Protein AF-H2KVP3-F1 (afdb_monomer)

Structure (mmCIF, N/CA/C/O backbone):
data_AF-H2KVP3-F1
#
_entry.id   AF-H2KVP3-F1
#
loop_
_atom_site.group_PDB
_atom_site.id
_atom_site.type_symbol
_atom_site.label_atom_id
_atom_site.label_alt_id
_atom_site.label_comp_id
_atom_site.label_asym_id
_atom_site.label_entity_id
_atom_site.label_seq_id
_atom_site.pdbx_PDB_ins_code
_atom_site.Cartn_x
_atom_site.Cartn_y
_atom_site.Cartn_z
_atom_site.occupancy
_atom_site.B_iso_or_equiv
_atom_site.auth_seq_id
_atom_site.auth_comp_id
_atom_site.auth_asym_id
_atom_site.auth_atom_id
_atom_site.pdbx_PDB_model_num
ATOM 1 N N . MET A 1 1 ? -9.516 -17.610 6.612 1.00 35.53 1 MET A N 1
ATOM 2 C CA . MET A 1 1 ? -8.079 -17.298 6.459 1.00 35.53 1 MET A CA 1
ATOM 3 C C . MET A 1 1 ? -7.848 -17.001 4.986 1.00 35.53 1 MET A C 1
ATOM 5 O O . MET A 1 1 ? -8.120 -17.885 4.187 1.00 35.53 1 MET A O 1
ATOM 9 N N . ALA A 1 2 ? -7.489 -15.766 4.622 1.00 39.91 2 ALA A N 1
ATOM 10 C CA . ALA A 1 2 ? -7.194 -15.406 3.228 1.00 39.91 2 ALA A CA 1
ATOM 11 C C . ALA A 1 2 ? -5.842 -16.009 2.812 1.00 39.91 2 ALA A C 1
ATOM 13 O O . ALA A 1 2 ? -4.917 -16.042 3.629 1.00 39.91 2 ALA A O 1
ATOM 14 N N . SER A 1 3 ? -5.742 -16.528 1.587 1.00 38.31 3 SER A N 1
ATOM 15 C CA . SER A 1 3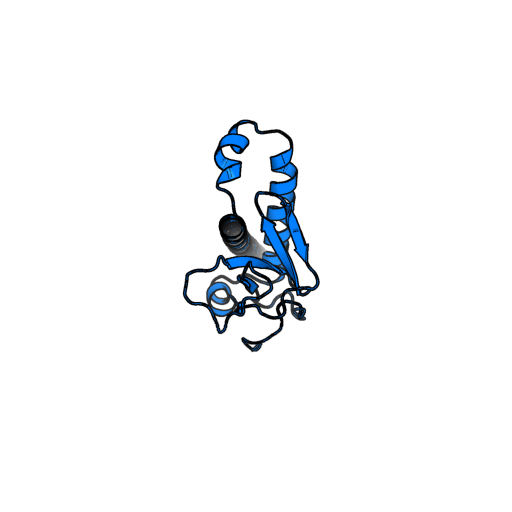 ? -4.525 -17.193 1.104 1.00 38.31 3 SER A CA 1
ATOM 16 C C . SER A 1 3 ? -3.388 -16.172 0.929 1.00 38.31 3 SER A C 1
ATOM 18 O O . SER A 1 3 ? -3.635 -15.101 0.374 1.00 38.31 3 SER A O 1
ATOM 20 N N . PRO A 1 4 ? -2.131 -16.489 1.299 1.00 42.12 4 PRO A N 1
ATOM 21 C CA . PRO A 1 4 ? -0.965 -15.631 1.048 1.00 42.12 4 PRO A CA 1
ATOM 22 C C . PRO A 1 4 ? -0.664 -15.364 -0.439 1.00 42.12 4 PRO A C 1
ATOM 24 O O . PRO A 1 4 ? 0.267 -14.630 -0.747 1.00 42.12 4 PRO A O 1
ATOM 27 N N . THR A 1 5 ? -1.409 -15.980 -1.360 1.00 47.28 5 THR A N 1
ATOM 28 C CA . THR A 1 5 ? -1.188 -15.930 -2.814 1.00 47.28 5 THR A CA 1
ATOM 29 C C . THR A 1 5 ? -2.297 -15.206 -3.579 1.00 47.28 5 THR A C 1
ATOM 31 O O . THR A 1 5 ? -2.400 -15.356 -4.796 1.00 47.28 5 THR A O 1
ATOM 34 N N . GLU A 1 6 ? -3.188 -14.485 -2.897 1.00 61.78 6 GLU A N 1
ATOM 35 C CA . GLU A 1 6 ? -4.222 -13.713 -3.587 1.00 61.78 6 GLU A CA 1
ATOM 36 C C . GLU A 1 6 ? -3.589 -12.570 -4.388 1.00 61.78 6 GLU A C 1
ATOM 38 O O . GLU A 1 6 ? -2.740 -11.832 -3.886 1.00 61.78 6 GLU A O 1
ATOM 43 N N . ASN A 1 7 ? -4.014 -12.444 -5.650 1.00 77.31 7 ASN A N 1
ATOM 44 C CA . ASN A 1 7 ? -3.660 -11.329 -6.522 1.00 77.31 7 ASN A CA 1
ATOM 45 C C . ASN A 1 7 ? -3.865 -10.010 -5.763 1.00 77.31 7 ASN A C 1
ATOM 47 O O . ASN A 1 7 ? -4.865 -9.830 -5.065 1.00 77.31 7 ASN A O 1
ATOM 51 N N . VAL A 1 8 ? -2.923 -9.082 -5.913 1.00 81.19 8 VAL A N 1
ATOM 52 C CA . VAL A 1 8 ? -2.993 -7.750 -5.311 1.00 81.19 8 VAL A CA 1
ATOM 53 C C . VAL A 1 8 ? -4.313 -7.037 -5.640 1.00 81.19 8 VAL A C 1
ATOM 55 O O . VAL A 1 8 ? -4.871 -6.342 -4.799 1.00 81.19 8 VAL A O 1
ATOM 58 N N . HIS A 1 9 ? -4.878 -7.306 -6.816 1.00 86.69 9 HIS A N 1
ATOM 59 C CA . HIS A 1 9 ? -6.141 -6.740 -7.276 1.00 86.69 9 HIS A CA 1
ATOM 60 C C . HIS A 1 9 ? -7.397 -7.474 -6.798 1.00 86.69 9 HIS A C 1
ATOM 62 O O . HIS A 1 9 ? -8.510 -7.063 -7.115 1.00 86.69 9 HIS A O 1
ATOM 68 N N . SER A 1 10 ? -7.258 -8.550 -6.020 1.00 85.81 10 SER A N 1
ATOM 69 C CA . SER A 1 10 ? -8.410 -9.208 -5.407 1.00 85.81 10 SER A CA 1
ATOM 70 C C . SER A 1 10 ? -9.012 -8.301 -4.327 1.00 85.81 10 SER A C 1
ATOM 72 O O . SER A 1 10 ? -8.274 -7.875 -3.432 1.00 85.81 10 SER A O 1
ATOM 74 N N . PRO A 1 11 ? -10.321 -8.002 -4.356 1.00 83.06 11 PRO A N 1
ATOM 75 C CA . PRO A 1 11 ? -10.956 -7.198 -3.322 1.00 83.06 11 PRO A CA 1
ATOM 76 C C . PRO A 1 11 ? -11.099 -7.981 -2.013 1.00 83.06 11 PRO A C 1
ATOM 78 O O . PRO A 1 11 ? -11.250 -9.204 -1.996 1.00 83.06 11 PRO A O 1
ATOM 81 N N . ILE A 1 12 ? -11.108 -7.254 -0.901 1.00 78.19 12 ILE A N 1
ATOM 82 C CA . ILE A 1 12 ? -11.418 -7.771 0.428 1.00 78.19 12 ILE A CA 1
ATOM 83 C C . ILE A 1 12 ? -12.914 -7.585 0.668 1.00 78.19 12 ILE A C 1
ATOM 85 O O . ILE A 1 12 ? -13.418 -6.469 0.739 1.00 78.19 12 ILE A O 1
ATOM 89 N N . LEU A 1 13 ? -13.630 -8.692 0.849 1.00 79.44 13 LEU A N 1
ATOM 90 C CA . LEU A 1 13 ? -15.088 -8.672 1.016 1.00 79.44 13 LEU A CA 1
ATOM 91 C C . LEU A 1 13 ? -15.545 -8.245 2.424 1.00 79.44 13 LEU A C 1
ATOM 93 O O . LEU A 1 13 ? -16.720 -7.945 2.626 1.00 79.44 13 LEU A O 1
ATOM 97 N N . PHE A 1 14 ? -14.637 -8.220 3.405 1.00 77.88 14 PHE A N 1
ATOM 98 C CA . PHE A 1 14 ? -14.961 -7.977 4.813 1.00 77.88 14 PHE A CA 1
ATOM 99 C C . PHE A 1 14 ? -14.198 -6.760 5.365 1.00 77.88 14 PHE A C 1
ATOM 101 O O . PHE A 1 14 ? -13.085 -6.918 5.866 1.00 77.88 14 PHE A O 1
ATOM 108 N N . PRO A 1 15 ? -14.787 -5.550 5.352 1.00 70.31 15 PRO A N 1
ATOM 109 C CA . PRO A 1 15 ? -14.086 -4.308 5.713 1.00 70.31 15 PRO A CA 1
ATOM 110 C C . PRO A 1 15 ? -13.695 -4.210 7.199 1.00 70.31 15 PRO A C 1
ATOM 112 O O . PRO A 1 15 ? -12.820 -3.427 7.570 1.00 70.31 15 PRO A O 1
ATOM 115 N N . ASN A 1 16 ? -14.338 -5.007 8.058 1.00 76.50 16 ASN A N 1
ATOM 116 C CA . ASN A 1 16 ? -14.050 -5.079 9.494 1.00 76.50 16 ASN A CA 1
ATOM 117 C C . ASN A 1 16 ? -13.037 -6.185 9.846 1.00 76.50 16 ASN A C 1
ATOM 119 O O . ASN A 1 16 ? -12.756 -6.403 11.023 1.00 76.50 16 ASN A O 1
ATOM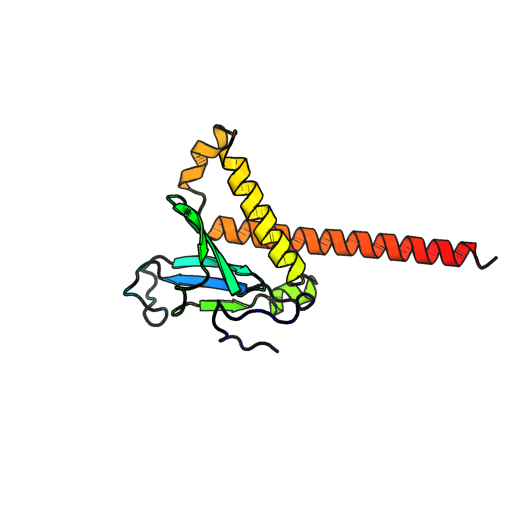 123 N N . SER A 1 17 ? -12.510 -6.894 8.845 1.00 74.06 17 SER A N 1
ATOM 124 C CA . SER A 1 17 ? -11.435 -7.868 9.020 1.00 74.06 17 SER A CA 1
ATOM 125 C C . SER A 1 17 ? -10.084 -7.144 9.073 1.00 74.06 17 SER A C 1
ATOM 127 O O . SER A 1 17 ? -9.920 -6.121 8.404 1.00 74.06 17 SER A O 1
ATOM 129 N N . PRO A 1 18 ? -9.096 -7.642 9.835 1.00 67.00 18 PRO A N 1
ATOM 130 C CA . PRO A 1 18 ? -7.743 -7.108 9.802 1.00 67.00 18 PRO A CA 1
ATOM 131 C C . PRO A 1 18 ? -7.081 -7.523 8.494 1.00 67.00 18 PRO A C 1
ATOM 133 O O . PRO A 1 18 ? -6.515 -8.607 8.385 1.00 67.00 18 PRO A O 1
ATOM 136 N N . VAL A 1 19 ? -7.207 -6.697 7.460 1.00 73.56 19 VAL A N 1
ATOM 137 C CA . VAL A 1 19 ? -6.514 -6.936 6.197 1.00 73.56 19 VAL A CA 1
ATOM 138 C C . VAL A 1 19 ? -5.951 -5.616 5.704 1.00 73.56 19 VAL A C 1
ATOM 140 O O . VAL A 1 19 ? -6.665 -4.801 5.127 1.00 73.56 19 VAL A O 1
ATOM 143 N N . ALA A 1 20 ? -4.661 -5.432 5.961 1.00 83.25 20 ALA A N 1
ATOM 144 C CA . ALA A 1 20 ? -3.821 -4.498 5.234 1.00 83.25 20 ALA A CA 1
ATOM 145 C C . ALA A 1 20 ? -2.890 -5.320 4.351 1.00 83.25 20 ALA A C 1
ATOM 147 O O . ALA A 1 20 ? -2.373 -6.362 4.767 1.00 83.25 20 ALA A O 1
ATOM 148 N N . ARG A 1 21 ? -2.693 -4.866 3.122 1.00 89.94 21 ARG A N 1
ATOM 149 C CA . ARG A 1 21 ? -1.831 -5.531 2.154 1.00 89.94 21 ARG A CA 1
ATOM 150 C C . ARG A 1 21 ? -0.872 -4.505 1.590 1.00 89.94 21 ARG A C 1
ATOM 152 O O . ARG A 1 21 ? -1.279 -3.401 1.233 1.00 89.94 21 ARG A O 1
ATOM 159 N N . ILE A 1 22 ? 0.384 -4.900 1.496 1.00 91.19 22 ILE A N 1
ATOM 160 C CA . ILE A 1 22 ? 1.404 -4.163 0.761 1.00 91.19 22 ILE A CA 1
ATOM 161 C C . ILE A 1 22 ? 1.908 -5.039 -0.370 1.00 91.19 22 ILE A C 1
ATOM 163 O O . ILE A 1 22 ? 1.855 -6.271 -0.299 1.00 91.19 22 ILE A O 1
ATOM 167 N N . VAL A 1 23 ? 2.380 -4.396 -1.421 1.00 90.38 23 VAL A N 1
ATOM 168 C CA . VAL A 1 23 ? 2.869 -5.066 -2.609 1.00 90.38 23 VAL A CA 1
ATOM 169 C C . VAL A 1 23 ? 4.263 -4.572 -2.947 1.00 90.38 23 VAL A C 1
ATOM 171 O O . VAL A 1 23 ? 4.540 -3.379 -2.848 1.00 90.38 23 VAL A O 1
ATOM 174 N N . PHE A 1 24 ? 5.129 -5.498 -3.342 1.00 88.81 24 PHE A N 1
ATOM 175 C CA . PHE A 1 24 ? 6.473 -5.229 -3.838 1.00 88.81 24 PHE A CA 1
ATOM 176 C C . PHE A 1 24 ? 6.607 -5.778 -5.244 1.00 88.81 24 PHE A C 1
ATOM 178 O O . PHE A 1 24 ? 6.142 -6.889 -5.524 1.00 88.81 24 PHE A O 1
ATOM 185 N N . ILE A 1 25 ? 7.259 -5.024 -6.132 1.00 85.56 25 ILE A N 1
ATOM 186 C CA . ILE A 1 25 ? 7.303 -5.335 -7.563 1.00 85.56 25 ILE A CA 1
ATOM 187 C C . ILE A 1 25 ? 8.658 -4.955 -8.166 1.00 85.56 25 ILE A C 1
ATOM 189 O O . ILE A 1 25 ? 9.144 -3.860 -7.885 1.00 85.56 25 ILE A O 1
ATOM 193 N N . PRO A 1 26 ? 9.275 -5.805 -9.009 1.00 85.19 26 PRO A N 1
ATOM 194 C CA . PRO A 1 26 ? 10.458 -5.427 -9.769 1.00 85.19 26 PRO A CA 1
ATOM 195 C C . PRO A 1 26 ? 10.177 -4.169 -10.593 1.00 85.19 26 PRO A C 1
ATOM 197 O O . PRO A 1 26 ? 9.197 -4.115 -11.335 1.00 85.19 26 PRO A O 1
ATOM 200 N N . SER A 1 27 ? 11.024 -3.143 -10.507 1.00 80.94 27 SER A N 1
ATOM 201 C CA . SER A 1 27 ? 10.799 -1.915 -11.288 1.00 80.94 27 SER A CA 1
ATOM 202 C C . SER A 1 27 ? 11.010 -2.127 -12.795 1.00 80.94 27 SER A C 1
ATOM 204 O O . SER A 1 27 ? 10.587 -1.304 -13.604 1.00 80.94 27 SER A O 1
ATOM 206 N N . GLN A 1 28 ? 11.700 -3.199 -13.188 1.00 83.19 28 GLN A N 1
ATOM 207 C CA . GLN A 1 28 ? 12.008 -3.542 -14.571 1.00 83.19 28 GLN A CA 1
ATOM 208 C C . GLN A 1 28 ? 10.978 -4.542 -15.103 1.00 83.19 28 GLN A C 1
ATOM 210 O O . GLN A 1 28 ? 10.846 -5.648 -14.588 1.00 83.19 28 GLN A O 1
ATOM 215 N N . SER A 1 29 ? 10.305 -4.189 -16.199 1.00 76.38 29 SER A N 1
ATOM 216 C CA . SER A 1 29 ? 9.216 -4.984 -16.789 1.00 76.38 29 SER A CA 1
ATOM 217 C C . SER A 1 29 ? 9.622 -6.368 -17.310 1.00 76.38 29 SER A C 1
ATOM 219 O O . SER A 1 29 ? 8.762 -7.212 -17.543 1.00 76.38 29 SER A O 1
ATOM 221 N N . ASN A 1 30 ? 10.918 -6.612 -17.516 1.00 82.12 30 ASN A N 1
ATOM 222 C CA . ASN A 1 30 ? 11.458 -7.901 -17.946 1.00 82.12 30 ASN A CA 1
ATOM 223 C C . ASN A 1 30 ? 12.019 -8.747 -16.792 1.00 82.12 30 ASN A C 1
ATOM 225 O O . ASN A 1 30 ? 12.620 -9.790 -17.052 1.00 82.12 30 ASN A O 1
ATOM 229 N N . LYS A 1 31 ? 11.886 -8.291 -15.543 1.00 83.56 31 LYS A N 1
ATOM 230 C CA . LYS A 1 31 ? 12.355 -9.000 -14.352 1.00 83.56 31 LYS A CA 1
ATOM 231 C C . LYS A 1 31 ? 11.181 -9.602 -13.603 1.00 83.56 31 LYS A C 1
ATOM 233 O O . LYS A 1 31 ? 10.125 -8.987 -13.503 1.00 83.56 31 LYS A O 1
ATOM 238 N N . ARG A 1 32 ? 11.403 -10.803 -13.074 1.00 84.00 32 ARG A N 1
ATOM 239 C CA . ARG A 1 32 ? 10.446 -11.528 -12.243 1.00 84.00 32 ARG A CA 1
ATOM 240 C C . ARG A 1 32 ? 10.935 -11.624 -10.816 1.00 84.00 32 ARG A C 1
ATOM 242 O O . ARG A 1 32 ? 12.144 -11.605 -10.578 1.00 84.00 32 ARG A O 1
ATOM 249 N N . TRP A 1 33 ? 10.018 -11.820 -9.873 1.00 82.00 33 TRP A N 1
ATOM 250 C CA . TRP A 1 33 ? 10.396 -12.081 -8.480 1.00 82.00 33 TRP A CA 1
ATOM 251 C C . TRP A 1 33 ? 11.284 -13.314 -8.316 1.00 82.00 33 TRP A C 1
ATOM 253 O O . TRP A 1 33 ? 12.205 -13.298 -7.503 1.00 82.00 33 TRP A O 1
ATOM 263 N N . SER A 1 34 ? 11.057 -14.356 -9.124 1.00 83.25 34 SER A N 1
ATOM 264 C CA . SER A 1 34 ? 11.883 -15.572 -9.138 1.00 83.25 34 SER A CA 1
ATOM 265 C C . SER A 1 34 ? 13.352 -15.318 -9.468 1.00 83.25 34 SER A C 1
ATOM 267 O O . SER A 1 34 ? 14.204 -16.131 -9.120 1.00 83.25 34 SER A O 1
ATOM 269 N N . ASP A 1 35 ? 13.642 -14.200 -10.131 1.00 85.00 35 ASP A N 1
ATOM 270 C CA . ASP A 1 35 ? 14.961 -13.875 -10.664 1.00 85.00 35 ASP A CA 1
ATOM 271 C C . ASP A 1 35 ? 15.676 -12.826 -9.798 1.00 85.00 35 ASP A C 1
ATOM 273 O O . ASP A 1 35 ? 16.688 -12.260 -10.221 1.00 85.00 35 ASP A O 1
ATOM 277 N N . TYR A 1 36 ? 15.133 -12.512 -8.613 1.00 82.50 36 TYR A N 1
ATOM 278 C CA . TYR A 1 36 ? 15.683 -11.486 -7.733 1.00 82.50 36 TYR A CA 1
ATOM 279 C C . TYR A 1 36 ? 17.045 -11.896 -7.171 1.00 82.50 36 TYR A C 1
ATOM 281 O O . TYR A 1 36 ? 17.156 -12.756 -6.301 1.00 82.50 36 TYR A O 1
ATOM 289 N N . ASP A 1 37 ? 18.090 -11.230 -7.663 1.00 85.81 37 ASP A N 1
ATOM 290 C CA . ASP A 1 37 ? 19.484 -11.411 -7.248 1.00 85.81 37 ASP A CA 1
ATOM 291 C C . ASP A 1 37 ? 20.024 -10.220 -6.434 1.00 85.81 37 ASP A C 1
ATOM 293 O O . ASP A 1 37 ? 21.233 -10.097 -6.230 1.00 85.81 37 ASP A O 1
ATOM 297 N N . GLY A 1 38 ? 19.136 -9.320 -5.994 1.00 84.06 38 GLY A N 1
ATOM 298 C CA . GLY A 1 38 ? 19.486 -8.104 -5.257 1.00 84.06 38 GLY A CA 1
ATOM 299 C C . GLY A 1 38 ? 20.007 -6.948 -6.116 1.00 84.06 38 GLY A C 1
ATOM 300 O O . GLY A 1 38 ? 20.358 -5.909 -5.563 1.00 84.06 38 GLY A O 1
ATOM 301 N N . LYS A 1 39 ? 20.080 -7.089 -7.449 1.00 83.12 39 LYS A N 1
ATOM 302 C CA . LYS A 1 39 ? 20.659 -6.053 -8.330 1.00 83.12 39 LYS A CA 1
ATOM 303 C C . LYS A 1 39 ? 19.639 -5.177 -9.035 1.00 83.12 39 LYS A C 1
ATOM 305 O O . LYS A 1 39 ? 20.024 -4.193 -9.663 1.00 83.12 39 LYS A O 1
ATOM 310 N N . PHE A 1 40 ? 18.365 -5.542 -8.988 1.00 81.69 40 PHE A N 1
ATOM 311 C CA . PHE A 1 40 ? 17.312 -4.757 -9.607 1.00 81.69 40 PHE A CA 1
ATOM 312 C C . PHE A 1 40 ? 16.443 -4.088 -8.546 1.00 81.69 40 PHE A C 1
ATOM 314 O O . PHE A 1 40 ? 16.231 -4.626 -7.462 1.00 81.69 40 PHE A O 1
ATOM 321 N N . SER A 1 41 ? 15.995 -2.874 -8.847 1.00 84.19 41 SER A N 1
ATOM 322 C CA . SER A 1 41 ? 15.202 -2.067 -7.925 1.00 84.19 41 SER A CA 1
ATOM 323 C C . SER A 1 41 ? 13.807 -2.656 -7.729 1.00 84.19 41 SER A C 1
ATOM 325 O O . SER A 1 41 ? 13.230 -3.251 -8.641 1.00 84.19 41 SER A O 1
ATOM 327 N N . ILE A 1 42 ? 13.256 -2.452 -6.538 1.00 86.06 42 ILE A N 1
ATOM 328 C CA . ILE A 1 42 ? 11.907 -2.874 -6.179 1.00 86.06 42 ILE A CA 1
ATOM 329 C C . ILE A 1 42 ? 11.081 -1.617 -5.932 1.00 86.06 42 ILE A C 1
ATOM 331 O O . ILE A 1 42 ? 11.492 -0.734 -5.186 1.00 86.06 42 ILE A O 1
ATOM 335 N N . HIS A 1 43 ? 9.917 -1.550 -6.563 1.00 87.62 43 HIS A N 1
ATOM 336 C CA . HIS A 1 43 ? 8.876 -0.582 -6.252 1.00 87.62 43 HIS A CA 1
ATOM 337 C C . HIS A 1 43 ? 7.885 -1.187 -5.265 1.00 87.62 43 HIS A C 1
ATOM 339 O O . HIS A 1 43 ? 7.734 -2.409 -5.209 1.00 87.62 43 HIS A O 1
ATOM 345 N N . CYS A 1 44 ? 7.178 -0.355 -4.510 1.00 90.25 44 CYS A N 1
ATOM 346 C CA . CYS A 1 44 ? 6.171 -0.847 -3.582 1.00 90.25 44 CYS A CA 1
ATOM 347 C C . CYS A 1 44 ? 4.942 0.061 -3.479 1.00 90.25 44 CYS A C 1
ATOM 349 O O . CYS A 1 44 ? 4.936 1.194 -3.964 1.00 90.25 44 CYS A O 1
ATOM 351 N N . GLY A 1 45 ? 3.872 -0.473 -2.896 1.00 91.75 45 GLY A N 1
ATOM 352 C CA . GLY A 1 45 ? 2.612 0.240 -2.723 1.00 91.75 45 GLY A CA 1
ATOM 353 C C . GLY A 1 45 ? 1.675 -0.438 -1.733 1.00 91.75 45 GLY A C 1
ATOM 354 O O . GLY A 1 45 ? 1.838 -1.613 -1.397 1.00 91.75 45 GLY A O 1
ATOM 355 N N . ALA A 1 46 ? 0.695 0.316 -1.252 1.00 93.19 46 ALA A N 1
ATOM 356 C CA . ALA A 1 46 ? -0.370 -0.183 -0.399 1.00 93.19 46 ALA A CA 1
ATOM 357 C C . ALA A 1 46 ? -1.577 -0.580 -1.233 1.00 93.19 46 ALA A C 1
ATOM 359 O O . ALA A 1 46 ? -1.899 0.046 -2.239 1.00 93.19 46 ALA A O 1
ATOM 360 N N . VAL A 1 47 ? -2.265 -1.619 -0.791 1.00 92.69 47 VAL A N 1
ATOM 361 C CA . VAL A 1 47 ? -3.420 -2.169 -1.486 1.00 92.69 47 VAL A CA 1
ATOM 362 C C . VAL A 1 47 ? -4.647 -1.906 -0.640 1.00 92.69 47 VAL A C 1
ATOM 364 O O . VAL A 1 47 ? -4.698 -2.341 0.514 1.00 92.69 47 VAL A O 1
ATOM 367 N N . ASP A 1 48 ? -5.627 -1.213 -1.202 1.00 92.12 48 ASP A N 1
ATOM 368 C CA . ASP A 1 48 ? -6.882 -0.953 -0.503 1.00 92.12 48 ASP A CA 1
ATOM 369 C C . ASP A 1 48 ? -7.818 -2.178 -0.509 1.00 92.12 48 ASP A C 1
ATOM 371 O O . ASP A 1 48 ? -7.535 -3.238 -1.095 1.00 92.12 48 ASP A O 1
ATOM 375 N N . SER A 1 49 ? -8.951 -2.054 0.181 1.00 90.25 49 SER A N 1
ATOM 376 C CA . SER A 1 49 ? -9.975 -3.101 0.229 1.00 90.25 49 SER A CA 1
ATOM 377 C C . SER A 1 49 ? -10.618 -3.414 -1.121 1.00 90.25 49 SER A C 1
ATOM 379 O O . SER A 1 49 ? -11.149 -4.509 -1.290 1.00 90.25 49 SER A O 1
ATOM 381 N N . LEU A 1 50 ? -10.523 -2.524 -2.110 1.00 90.25 50 LEU A N 1
ATOM 382 C CA . LEU A 1 50 ? -11.017 -2.765 -3.466 1.00 90.25 50 LEU A CA 1
ATOM 383 C C . LEU A 1 50 ? -9.975 -3.445 -4.365 1.00 90.25 50 LEU A C 1
ATOM 385 O O . LEU A 1 50 ? -10.294 -3.794 -5.497 1.00 90.25 50 LEU A O 1
ATOM 389 N N . GLY A 1 51 ? -8.753 -3.671 -3.872 1.00 89.19 51 GLY A N 1
ATOM 390 C CA . GLY A 1 51 ? -7.657 -4.236 -4.663 1.00 89.19 51 GLY A CA 1
ATOM 391 C C . GLY A 1 51 ? -6.917 -3.196 -5.512 1.00 89.19 51 GLY A C 1
ATOM 392 O O . GLY A 1 51 ? -6.157 -3.547 -6.415 1.00 89.19 51 GLY A O 1
ATOM 393 N N . ARG A 1 52 ? -7.111 -1.902 -5.258 1.00 91.81 52 ARG A N 1
ATOM 394 C CA . ARG A 1 52 ? -6.367 -0.852 -5.961 1.00 91.81 52 ARG A CA 1
ATOM 395 C C . ARG A 1 52 ? -5.026 -0.644 -5.278 1.00 91.81 52 ARG A C 1
ATOM 397 O O . ARG A 1 52 ? -4.945 -0.599 -4.050 1.00 91.81 52 ARG A O 1
ATOM 404 N N . VAL A 1 53 ? -3.975 -0.518 -6.081 1.00 92.12 53 VAL A N 1
ATOM 405 C CA . VAL A 1 53 ? -2.606 -0.324 -5.603 1.00 92.12 53 VAL A CA 1
ATOM 406 C C . VAL A 1 53 ? -2.275 1.157 -5.617 1.00 92.12 53 VAL A C 1
ATOM 408 O O . VAL A 1 53 ? -2.132 1.764 -6.676 1.00 92.12 53 VAL A O 1
ATOM 411 N N . HIS A 1 54 ? -2.107 1.722 -4.431 1.00 92.81 54 HIS A N 1
ATOM 412 C CA . HIS A 1 54 ? -1.671 3.091 -4.204 1.00 92.81 54 HIS A CA 1
ATOM 413 C C . HIS A 1 54 ? -0.159 3.089 -4.030 1.00 92.81 54 HIS A C 1
ATOM 415 O O . HIS A 1 54 ? 0.373 2.382 -3.175 1.00 92.81 54 HIS A O 1
ATOM 421 N N . ASN A 1 55 ? 0.549 3.856 -4.848 1.00 89.62 55 ASN A N 1
ATOM 422 C CA . ASN A 1 55 ? 2.004 3.917 -4.808 1.00 89.62 55 ASN A CA 1
ATOM 423 C C . ASN A 1 55 ? 2.509 5.327 -5.088 1.00 89.62 55 ASN A C 1
ATOM 425 O O . ASN A 1 55 ? 1.861 6.102 -5.786 1.00 89.62 55 ASN A O 1
ATOM 429 N N . TYR A 1 56 ? 3.684 5.641 -4.558 1.00 88.31 56 TYR A N 1
ATOM 430 C CA . TYR A 1 56 ? 4.335 6.922 -4.780 1.00 88.31 56 TYR A CA 1
ATOM 431 C C . TYR A 1 56 ? 5.629 6.733 -5.559 1.00 88.31 56 TYR A C 1
ATOM 433 O O . TYR A 1 56 ? 6.396 5.812 -5.297 1.00 88.31 56 TYR A O 1
ATOM 441 N N . CYS A 1 57 ? 5.895 7.620 -6.508 1.00 81.12 57 CYS A N 1
ATOM 442 C CA . CYS A 1 57 ? 7.157 7.657 -7.225 1.00 81.12 57 CYS A CA 1
ATOM 443 C C . CYS A 1 57 ? 7.632 9.106 -7.327 1.00 81.12 57 CYS A C 1
ATOM 445 O O . CYS A 1 57 ? 6.919 9.916 -7.907 1.00 81.12 57 CYS A O 1
ATOM 447 N N . GLY A 1 58 ? 8.832 9.441 -6.840 1.00 72.50 58 GLY A N 1
ATOM 448 C CA . GLY A 1 58 ? 9.293 10.839 -6.747 1.00 72.50 58 GLY A CA 1
ATOM 449 C C . GLY A 1 58 ? 9.148 11.664 -8.035 1.00 72.50 58 GLY A C 1
ATOM 450 O O . GLY A 1 58 ? 8.785 12.834 -7.982 1.00 72.50 58 GLY A O 1
ATOM 451 N N . HIS A 1 59 ? 9.328 11.049 -9.210 1.00 73.50 59 HIS A N 1
ATOM 452 C CA . HIS A 1 59 ? 9.179 11.736 -10.501 1.00 73.50 59 HIS A CA 1
ATOM 453 C C . HIS A 1 59 ? 7.764 11.682 -11.109 1.00 73.50 59 HIS A C 1
ATOM 455 O O . HIS A 1 59 ? 7.495 12.406 -12.065 1.00 73.50 59 HIS A O 1
ATOM 461 N N . ARG A 1 60 ? 6.862 10.821 -10.612 1.00 75.50 60 ARG A N 1
ATOM 462 C CA . ARG A 1 60 ? 5.476 10.679 -11.123 1.00 75.50 60 ARG A CA 1
ATOM 463 C C . ARG A 1 60 ? 4.397 11.030 -10.099 1.00 75.50 60 ARG A C 1
ATOM 465 O O . ARG A 1 60 ? 3.225 11.034 -10.456 1.00 75.50 60 ARG A O 1
ATOM 472 N N . GLY A 1 61 ? 4.784 11.309 -8.859 1.00 83.06 61 GLY A N 1
ATOM 473 C CA . GLY A 1 61 ? 3.884 11.512 -7.735 1.00 83.06 61 GLY A CA 1
ATOM 474 C C . GLY A 1 61 ? 3.120 10.248 -7.339 1.00 83.06 61 GLY A C 1
ATOM 475 O O . GLY A 1 61 ? 3.543 9.118 -7.603 1.00 83.06 61 GLY A O 1
ATOM 476 N N . LEU A 1 62 ? 1.986 10.473 -6.679 1.00 88.56 62 LEU A N 1
ATOM 477 C CA . LEU A 1 62 ? 1.041 9.439 -6.277 1.00 88.56 62 LEU A CA 1
ATOM 478 C C . LEU A 1 62 ? 0.332 8.836 -7.499 1.00 88.56 62 LEU A C 1
ATOM 480 O O . LEU A 1 62 ? -0.124 9.553 -8.390 1.00 88.56 62 LEU A O 1
ATOM 484 N N . ARG A 1 63 ? 0.192 7.512 -7.514 1.00 89.12 63 ARG A N 1
ATOM 485 C CA . ARG A 1 63 ? -0.533 6.754 -8.533 1.00 89.12 63 ARG A CA 1
ATOM 486 C C . ARG A 1 63 ? -1.442 5.718 -7.891 1.00 89.12 63 ARG A C 1
ATOM 488 O O . ARG A 1 63 ? -1.117 5.147 -6.851 1.00 89.12 63 ARG A O 1
ATOM 495 N N . VAL A 1 64 ? -2.557 5.465 -8.566 1.00 91.88 64 VAL A N 1
ATOM 496 C CA . VAL A 1 64 ? -3.501 4.400 -8.236 1.00 91.88 64 VAL A CA 1
ATOM 497 C C . VAL A 1 64 ? -3.609 3.498 -9.451 1.00 91.88 64 VAL A C 1
ATOM 499 O O . VAL A 1 64 ? -3.983 3.949 -10.533 1.00 91.88 64 VAL A O 1
ATOM 502 N N . ASP A 1 65 ? -3.245 2.237 -9.278 1.00 89.75 65 ASP A N 1
ATOM 503 C CA . ASP A 1 65 ? -3.244 1.240 -10.338 1.00 89.75 65 ASP A CA 1
ATOM 504 C C . ASP A 1 65 ? -4.270 0.144 -10.006 1.00 89.75 65 ASP A C 1
ATOM 506 O O . ASP A 1 65 ? -4.237 -0.475 -8.940 1.00 89.75 65 ASP A O 1
ATOM 510 N N . GLU A 1 66 ? -5.184 -0.109 -10.940 1.00 88.62 66 GLU A N 1
ATOM 511 C CA . GLU A 1 66 ? -6.216 -1.158 -10.834 1.00 88.62 66 GLU A CA 1
ATOM 512 C C . GLU A 1 66 ? -5.815 -2.446 -11.573 1.00 88.62 66 GLU A C 1
ATOM 514 O O . GLU A 1 66 ? -6.471 -3.478 -11.460 1.00 88.62 66 GLU A O 1
ATOM 519 N N . VAL A 1 67 ? -4.722 -2.374 -12.336 1.00 82.31 67 VAL A N 1
ATOM 520 C CA . VAL A 1 67 ? -4.113 -3.457 -13.113 1.00 82.31 67 VAL A CA 1
ATOM 521 C C . VAL A 1 67 ? -2.593 -3.261 -13.146 1.00 82.31 67 VAL A C 1
ATOM 523 O O . VAL A 1 67 ? -2.106 -2.164 -12.885 1.00 82.31 67 VAL A O 1
ATOM 526 N N . GLY A 1 68 ? -1.834 -4.284 -13.550 1.00 71.94 68 GLY A N 1
ATOM 527 C CA . GLY A 1 68 ? -0.407 -4.117 -13.881 1.00 71.94 68 GLY A CA 1
ATOM 528 C C . GLY A 1 68 ? 0.593 -4.652 -12.857 1.00 71.94 68 GLY A C 1
ATOM 529 O O . GLY A 1 68 ? 1.785 -4.395 -12.981 1.00 71.94 68 GLY A O 1
ATOM 530 N N . TRP A 1 69 ? 0.140 -5.460 -11.902 1.00 78.81 69 TRP A N 1
ATOM 531 C CA . TRP A 1 69 ? 0.968 -5.943 -10.796 1.00 78.81 69 TRP A CA 1
ATOM 532 C C . TRP A 1 69 ? 0.841 -7.467 -10.594 1.00 78.81 69 TRP A C 1
ATOM 534 O O . TRP A 1 69 ? 0.718 -7.965 -9.480 1.00 78.81 69 TRP A O 1
ATOM 544 N N . ALA A 1 70 ? 0.817 -8.219 -11.703 1.00 72.31 70 ALA A N 1
ATOM 545 C CA . ALA A 1 70 ? 0.607 -9.673 -11.697 1.00 72.31 70 ALA A CA 1
ATOM 546 C C . ALA A 1 70 ? 1.831 -10.482 -11.223 1.00 72.31 70 ALA A C 1
ATOM 548 O O . ALA A 1 70 ? 1.661 -11.540 -10.625 1.00 72.31 70 ALA A O 1
ATOM 549 N N . ASP A 1 71 ? 3.049 -9.992 -11.479 1.00 79.69 71 ASP A N 1
ATOM 550 C CA . ASP A 1 71 ? 4.296 -10.569 -10.958 1.00 79.69 71 ASP A CA 1
ATOM 551 C C . ASP A 1 71 ? 4.761 -9.742 -9.759 1.00 79.69 71 ASP A C 1
ATOM 553 O O . ASP A 1 71 ? 5.639 -8.881 -9.847 1.00 79.69 71 ASP A O 1
ATOM 557 N N . ALA A 1 72 ? 4.062 -9.940 -8.646 1.00 84.31 72 ALA A N 1
ATOM 558 C CA . ALA A 1 72 ? 4.205 -9.145 -7.444 1.00 84.31 72 ALA A CA 1
ATOM 559 C C . ALA A 1 72 ? 4.286 -10.023 -6.197 1.00 84.31 72 ALA A C 1
ATOM 561 O O . ALA A 1 72 ? 3.613 -11.049 -6.091 1.00 84.31 72 ALA A O 1
ATOM 562 N N . MET A 1 73 ? 5.063 -9.574 -5.216 1.00 86.69 73 MET A N 1
ATOM 563 C CA . MET A 1 73 ? 5.069 -10.150 -3.885 1.00 86.69 73 MET A CA 1
ATOM 564 C C . MET A 1 73 ? 4.060 -9.377 -3.044 1.00 86.69 73 MET A C 1
ATOM 566 O O . MET A 1 73 ? 4.260 -8.201 -2.741 1.00 86.69 73 MET A O 1
ATOM 570 N N . VAL A 1 74 ? 2.967 -10.042 -2.680 1.00 87.50 74 VAL A N 1
ATOM 571 C CA . VAL A 1 74 ? 1.933 -9.477 -1.810 1.00 87.50 74 VAL A CA 1
ATOM 572 C C . VAL A 1 74 ? 2.207 -9.921 -0.383 1.00 87.50 74 VAL A C 1
ATOM 574 O O . VAL A 1 74 ? 2.262 -11.115 -0.092 1.00 87.50 74 VAL A O 1
ATOM 577 N N . ILE A 1 75 ? 2.357 -8.960 0.522 1.00 86.62 75 ILE A N 1
ATOM 578 C CA . ILE A 1 75 ? 2.468 -9.229 1.952 1.00 86.62 75 ILE A CA 1
ATOM 579 C C . ILE A 1 75 ? 1.148 -8.848 2.604 1.00 86.62 75 ILE A C 1
ATOM 581 O O . ILE A 1 75 ? 0.751 -7.682 2.625 1.00 86.62 75 ILE A O 1
ATOM 585 N N . ASN A 1 76 ? 0.472 -9.853 3.155 1.00 86.38 76 ASN A N 1
ATOM 586 C CA . ASN A 1 76 ? -0.682 -9.643 4.011 1.00 86.38 76 ASN A CA 1
ATOM 587 C C . ASN A 1 76 ? -0.202 -9.336 5.435 1.00 86.38 76 ASN A C 1
ATOM 589 O O . ASN A 1 76 ? 0.404 -10.181 6.092 1.00 86.38 76 ASN A O 1
ATOM 593 N N . LEU A 1 77 ? -0.489 -8.128 5.913 1.00 83.06 77 LEU A N 1
ATOM 594 C CA . LEU A 1 77 ? -0.100 -7.654 7.238 1.00 83.06 77 LEU A CA 1
ATOM 595 C C . LEU A 1 77 ? -1.094 -8.070 8.333 1.00 83.06 77 LEU A C 1
ATOM 597 O O . LEU A 1 77 ? -0.914 -7.684 9.486 1.00 83.06 77 LEU A O 1
ATOM 601 N N . ALA A 1 78 ? -2.125 -8.863 8.014 1.00 77.44 78 ALA A N 1
ATOM 602 C CA . ALA A 1 78 ? -3.138 -9.321 8.968 1.00 77.44 78 ALA A CA 1
ATOM 603 C C . ALA A 1 78 ? -2.533 -9.907 10.251 1.00 77.44 78 ALA A C 1
ATOM 605 O O . ALA A 1 78 ? -2.981 -9.585 11.344 1.00 77.44 78 ALA A O 1
ATOM 606 N N . THR A 1 79 ? -1.485 -10.726 10.141 1.00 73.75 79 THR A N 1
ATOM 607 C CA . THR A 1 79 ? -0.841 -11.362 11.303 1.00 73.75 79 THR A CA 1
ATOM 608 C C . THR A 1 79 ? -0.116 -10.369 12.211 1.00 73.75 79 THR A C 1
ATOM 610 O O . THR A 1 79 ? -0.045 -10.587 13.416 1.00 73.75 79 THR A O 1
ATOM 613 N N . VAL A 1 80 ? 0.401 -9.274 11.649 1.00 74.38 80 VAL A N 1
ATOM 614 C CA . VAL A 1 80 ? 1.098 -8.214 12.392 1.00 74.38 80 VAL A CA 1
ATOM 615 C C . VAL A 1 80 ? 0.098 -7.227 12.995 1.00 74.38 80 VAL A C 1
ATOM 617 O O . VAL A 1 80 ? 0.314 -6.711 14.090 1.00 74.38 80 VAL A O 1
ATOM 620 N N . LEU A 1 81 ? -1.010 -6.974 12.298 1.00 74.19 81 LEU A N 1
ATOM 621 C CA . LEU A 1 81 ? -1.943 -5.902 12.631 1.00 74.19 81 LEU A CA 1
ATOM 622 C C . LEU A 1 81 ? -3.211 -6.353 13.368 1.00 74.19 81 LEU A C 1
ATOM 624 O O . LEU A 1 81 ? -3.853 -5.521 14.008 1.00 74.19 81 LEU A O 1
ATOM 628 N N . ASP A 1 82 ? -3.578 -7.636 13.337 1.00 74.44 82 ASP A N 1
ATOM 629 C CA . ASP A 1 82 ? -4.728 -8.161 14.093 1.00 74.44 82 ASP A CA 1
ATOM 630 C C . ASP A 1 82 ? -4.601 -7.956 15.618 1.00 74.44 82 ASP A C 1
ATOM 632 O O . ASP A 1 82 ? -5.569 -7.494 16.237 1.00 74.44 82 ASP A O 1
ATOM 636 N N . PRO A 1 83 ? -3.424 -8.158 16.254 1.00 78.75 83 PRO A N 1
ATOM 637 C CA . PRO A 1 83 ? -3.242 -7.804 17.665 1.00 78.75 83 PRO A CA 1
ATOM 638 C C . PRO A 1 83 ? -3.482 -6.314 17.944 1.00 78.75 83 PRO A C 1
ATOM 640 O O . PRO A 1 83 ? -3.895 -5.939 19.040 1.00 78.75 83 PRO A O 1
ATOM 643 N N . LEU A 1 84 ? -3.252 -5.470 16.937 1.00 79.38 84 LEU A N 1
ATOM 644 C CA . LEU A 1 84 ? -3.405 -4.018 16.993 1.00 79.38 84 LEU A CA 1
ATOM 645 C C . LEU A 1 84 ? -4.815 -3.568 16.585 1.00 79.38 84 LEU A C 1
ATOM 647 O O . LEU A 1 84 ? -5.111 -2.380 16.633 1.00 79.38 84 LEU A O 1
ATOM 651 N N . LYS A 1 85 ? -5.702 -4.507 16.220 1.00 81.56 85 LYS A N 1
ATOM 652 C CA . LYS A 1 85 ? -7.094 -4.259 15.814 1.00 81.56 85 LYS A CA 1
ATOM 653 C C . LYS A 1 85 ? -7.243 -3.258 14.665 1.00 81.56 85 LYS A C 1
ATOM 655 O O . LYS A 1 85 ? -8.291 -2.627 14.533 1.00 81.56 85 LYS A O 1
ATOM 660 N N . VAL A 1 86 ? -6.239 -3.160 13.794 1.00 83.38 86 VAL A N 1
ATOM 661 C CA . VAL A 1 86 ? -6.354 -2.386 12.553 1.00 83.38 86 VAL A CA 1
ATOM 662 C C . VAL A 1 86 ? -7.275 -3.144 11.602 1.00 83.38 86 VAL A C 1
ATOM 664 O O . VAL A 1 86 ? -6.982 -4.268 11.206 1.00 83.38 86 VAL A O 1
ATOM 667 N N . GLN A 1 87 ? -8.394 -2.529 11.238 1.00 86.75 87 GLN A N 1
ATOM 668 C CA . GLN A 1 87 ? -9.369 -3.081 10.293 1.00 86.75 87 GLN A CA 1
ATOM 669 C C . GLN A 1 87 ? -9.113 -2.546 8.881 1.00 86.75 87 GLN A C 1
ATOM 671 O O . GLN A 1 87 ? -8.562 -1.455 8.738 1.00 86.75 87 GLN A O 1
ATOM 676 N N . SER A 1 88 ? -9.575 -3.248 7.841 1.00 87.88 88 SER A N 1
ATOM 677 C CA . SER A 1 88 ? -9.419 -2.790 6.449 1.00 87.88 88 SER A CA 1
ATOM 678 C C . SER A 1 88 ? -9.948 -1.374 6.220 1.00 87.88 88 SER A C 1
ATOM 680 O O . SER A 1 88 ? -9.294 -0.593 5.547 1.00 87.88 88 SER A O 1
ATOM 682 N N . ARG A 1 89 ? -11.053 -0.975 6.864 1.00 88.75 89 ARG A N 1
ATOM 683 C CA . ARG A 1 89 ? -11.531 0.420 6.789 1.00 88.75 89 ARG A CA 1
ATOM 684 C C . ARG A 1 89 ? -10.526 1.452 7.318 1.00 88.75 89 ARG A C 1
ATOM 686 O O . ARG A 1 89 ? -10.410 2.525 6.751 1.00 88.75 89 ARG A O 1
ATOM 693 N N . MET A 1 90 ? -9.797 1.134 8.392 1.00 90.25 90 MET A N 1
ATOM 694 C CA . MET A 1 90 ? -8.791 2.035 8.976 1.00 90.25 90 MET A CA 1
ATOM 695 C C . MET A 1 90 ? -7.559 2.123 8.077 1.00 90.25 90 MET A C 1
ATOM 697 O O . MET A 1 90 ? -6.951 3.182 7.958 1.00 90.25 90 MET A O 1
ATOM 701 N N . TRP A 1 91 ? -7.211 1.006 7.438 1.00 91.44 91 TRP A N 1
ATOM 702 C CA . TRP A 1 91 ? -6.168 0.941 6.424 1.00 91.44 91 TRP A CA 1
ATOM 703 C C . TRP A 1 91 ? -6.523 1.786 5.195 1.00 91.44 91 TRP A C 1
ATOM 705 O O . TRP A 1 91 ? -5.729 2.626 4.785 1.00 91.44 91 TRP A O 1
ATOM 715 N N . ASP A 1 92 ? -7.739 1.646 4.669 1.00 92.44 92 ASP A N 1
ATOM 716 C CA . ASP A 1 92 ? -8.218 2.439 3.534 1.00 92.44 92 ASP A CA 1
ATOM 717 C C . ASP A 1 92 ? -8.268 3.938 3.860 1.00 92.44 92 ASP A C 1
ATOM 719 O O . ASP A 1 92 ? -7.853 4.762 3.045 1.00 92.44 92 ASP A O 1
ATOM 723 N N . THR A 1 93 ? -8.723 4.307 5.064 1.00 91.62 93 THR A N 1
ATOM 724 C CA . THR A 1 93 ? -8.680 5.699 5.535 1.00 91.62 93 THR A CA 1
ATOM 725 C C . THR A 1 93 ? -7.247 6.221 5.594 1.00 91.62 93 THR A C 1
ATOM 727 O O . THR A 1 93 ? -6.999 7.326 5.125 1.00 91.62 93 THR A O 1
ATOM 730 N N . ALA A 1 94 ? -6.293 5.432 6.096 1.00 91.12 94 ALA A N 1
ATOM 731 C CA . ALA A 1 94 ? -4.882 5.817 6.119 1.00 91.12 94 ALA A CA 1
ATOM 732 C C . ALA A 1 94 ? -4.295 6.008 4.718 1.00 91.12 94 ALA A C 1
ATOM 734 O O . ALA A 1 94 ? -3.573 6.972 4.483 1.00 91.12 94 ALA A O 1
ATOM 735 N N . ILE A 1 95 ? -4.634 5.136 3.766 1.00 92.06 95 ILE A N 1
ATOM 736 C CA . ILE A 1 95 ? -4.238 5.311 2.365 1.00 92.06 95 ILE A CA 1
ATOM 737 C C . ILE A 1 95 ? -4.782 6.634 1.818 1.00 92.06 95 ILE A C 1
ATOM 739 O O . ILE A 1 95 ? -4.032 7.397 1.206 1.00 92.06 95 ILE A O 1
ATOM 743 N N . HIS A 1 96 ? -6.070 6.905 2.038 1.00 91.12 96 HIS A N 1
ATOM 744 C CA . HIS A 1 96 ? -6.739 8.102 1.539 1.00 91.12 96 HIS A CA 1
ATOM 745 C C . HIS A 1 96 ? -6.174 9.385 2.161 1.00 91.12 96 HIS A C 1
ATOM 747 O O . HIS A 1 96 ? -5.846 10.314 1.431 1.00 91.12 96 HIS A O 1
ATOM 753 N N . GLU A 1 97 ? -6.018 9.443 3.486 1.00 87.50 97 GLU A N 1
ATOM 754 C CA . GLU A 1 97 ? -5.465 10.621 4.166 1.00 87.50 97 GLU A CA 1
ATOM 755 C C . GLU A 1 97 ? -4.004 10.869 3.781 1.00 87.50 97 GLU A C 1
ATOM 757 O O . GLU A 1 97 ? -3.670 11.995 3.431 1.00 87.50 97 GLU A O 1
ATOM 762 N N . CYS A 1 98 ? -3.156 9.834 3.713 1.00 85.06 98 CYS A N 1
ATOM 763 C CA . CYS A 1 98 ? -1.792 9.981 3.187 1.00 85.06 98 CYS A CA 1
ATOM 764 C C . CYS A 1 98 ? -1.778 10.549 1.764 1.00 85.06 98 CYS A C 1
ATOM 766 O O . CYS A 1 98 ? -0.927 11.367 1.421 1.00 85.06 98 CYS A O 1
ATOM 768 N N . SER A 1 99 ? -2.701 10.086 0.922 1.00 83.56 99 SER A N 1
ATOM 769 C CA . SER A 1 99 ? -2.812 10.523 -0.468 1.00 83.56 99 SER A CA 1
ATOM 770 C C . SER A 1 99 ? -3.216 11.994 -0.561 1.00 83.56 99 SER A C 1
ATOM 772 O O . SER A 1 99 ? -2.578 12.764 -1.276 1.00 83.56 99 SER A O 1
ATOM 774 N N . GLU A 1 100 ? -4.230 12.395 0.204 1.00 83.69 100 GLU A N 1
ATOM 775 C CA . GLU A 1 100 ? -4.689 13.781 0.306 1.00 83.69 100 GLU A CA 1
ATOM 776 C C . GLU A 1 100 ? -3.615 14.704 0.886 1.00 83.69 100 GLU A C 1
ATOM 778 O O . GLU A 1 100 ? -3.387 15.788 0.352 1.00 83.69 100 GLU A O 1
ATOM 783 N N . ASP A 1 101 ? -2.919 14.278 1.941 1.00 78.88 101 ASP A N 1
ATOM 784 C CA . ASP A 1 101 ? -1.841 15.044 2.568 1.00 78.88 101 ASP A CA 1
ATOM 785 C C . ASP A 1 101 ? -0.677 15.261 1.601 1.00 78.88 101 ASP A C 1
ATOM 787 O O . ASP A 1 101 ? -0.134 16.362 1.536 1.00 78.88 101 ASP A O 1
ATOM 791 N N . LEU A 1 102 ? -0.317 14.253 0.800 1.00 75.81 102 LEU A N 1
ATOM 792 C CA . LEU A 1 102 ? 0.696 14.409 -0.244 1.00 75.81 102 LEU A CA 1
ATOM 793 C C . LEU A 1 102 ? 0.235 15.379 -1.332 1.00 75.81 102 LEU A C 1
ATOM 795 O O . LEU A 1 102 ? 0.994 16.270 -1.711 1.00 75.81 102 LEU A O 1
ATOM 799 N N . LEU A 1 103 ? -1.009 15.258 -1.804 1.00 72.81 103 LEU A N 1
ATOM 800 C CA . LEU A 1 103 ? -1.578 16.176 -2.796 1.00 72.81 103 LEU A CA 1
ATOM 801 C C . LEU A 1 103 ? -1.629 17.625 -2.281 1.00 72.81 103 LEU A C 1
ATOM 803 O O . LEU A 1 103 ? -1.355 18.549 -3.045 1.00 72.81 103 LEU A O 1
ATOM 807 N N . ARG A 1 104 ? -1.918 17.832 -0.991 1.00 69.75 104 ARG A N 1
ATOM 808 C CA . ARG A 1 104 ? -1.948 19.152 -0.333 1.00 69.75 104 ARG A CA 1
ATOM 809 C C . ARG A 1 104 ? -0.556 19.689 -0.010 1.00 69.75 104 ARG A C 1
ATOM 811 O O . ARG A 1 104 ? -0.299 20.866 -0.211 1.00 69.75 104 ARG A O 1
ATOM 818 N N . GLY A 1 105 ? 0.371 18.841 0.430 1.00 60.28 105 GLY A N 1
ATOM 819 C CA . GLY A 1 105 ? 1.773 19.197 0.684 1.00 60.28 105 GLY A CA 1
ATOM 820 C C . GLY A 1 105 ? 2.538 19.599 -0.583 1.00 60.28 105 GLY A C 1
ATOM 821 O O . GLY A 1 105 ? 3.601 20.216 -0.508 1.00 60.28 105 GLY A O 1
ATOM 822 N N . HIS A 1 106 ? 1.983 19.309 -1.762 1.00 53.06 106 HIS A N 1
ATOM 823 C CA . HIS A 1 106 ? 2.447 19.860 -3.030 1.00 53.06 106 HIS A CA 1
ATOM 824 C C . HIS A 1 106 ? 2.045 21.332 -3.262 1.00 53.06 106 HIS A C 1
ATOM 826 O O . HIS A 1 106 ? 2.534 21.893 -4.244 1.00 53.06 106 HIS A O 1
ATOM 832 N N . SER A 1 107 ? 1.230 21.967 -2.400 1.00 45.28 107 SER A N 1
ATOM 833 C CA . SER A 1 107 ? 0.748 23.336 -2.635 1.00 45.28 107 SER A CA 1
ATOM 834 C C . SER A 1 107 ? 1.595 24.467 -2.040 1.00 45.28 107 SER A C 1
ATOM 836 O O . SER A 1 107 ? 1.729 25.452 -2.750 1.00 45.28 107 SER A O 1
ATOM 838 N N . ASP A 1 108 ? 2.213 24.386 -0.845 1.00 46.94 108 ASP A N 1
ATOM 839 C CA . ASP A 1 108 ? 2.722 25.635 -0.210 1.00 46.94 108 ASP A CA 1
ATOM 840 C C . ASP A 1 108 ? 3.976 25.578 0.706 1.00 46.94 108 ASP A C 1
ATOM 842 O O . ASP A 1 108 ? 4.315 26.604 1.295 1.00 46.94 108 ASP A O 1
ATOM 846 N N . ASP A 1 109 ? 4.727 24.468 0.831 1.00 45.19 109 ASP A N 1
ATOM 847 C CA . ASP A 1 109 ? 5.964 24.457 1.657 1.00 45.19 109 ASP A CA 1
ATOM 848 C C . ASP A 1 109 ? 7.269 24.370 0.822 1.00 45.19 109 ASP A C 1
ATOM 850 O O . ASP A 1 109 ? 7.616 23.299 0.304 1.00 45.19 109 ASP A O 1
ATOM 854 N N . PRO A 1 110 ? 8.040 25.472 0.692 1.00 44.00 110 PRO A N 1
ATOM 855 C CA . PRO A 1 110 ? 9.310 25.490 -0.033 1.00 44.00 110 PRO A CA 1
ATOM 856 C C . PRO A 1 110 ? 10.446 24.721 0.669 1.00 44.00 110 PRO A C 1
ATOM 858 O O . PRO A 1 110 ? 11.426 24.387 0.004 1.00 44.00 110 PRO A O 1
ATOM 861 N N . ASN A 1 111 ? 10.337 24.380 1.960 1.00 43.19 111 ASN A N 1
ATOM 862 C CA . ASN A 1 111 ? 11.354 23.582 2.663 1.00 43.19 111 ASN A CA 1
ATOM 863 C C . ASN A 1 111 ? 11.196 22.071 2.434 1.00 43.19 111 ASN A C 1
ATOM 865 O O . ASN A 1 111 ? 12.174 21.336 2.555 1.00 43.19 111 ASN A O 1
ATOM 869 N N . LEU A 1 112 ? 10.016 21.605 2.006 1.00 44.97 112 LEU A N 1
ATOM 870 C CA . LEU A 1 112 ? 9.826 20.220 1.556 1.00 44.97 112 LEU A CA 1
ATOM 871 C C . LEU A 1 112 ? 10.594 19.924 0.255 1.00 44.97 112 LEU A C 1
ATOM 873 O O . LEU A 1 112 ? 10.866 18.769 -0.058 1.00 44.97 112 LEU A O 1
ATOM 877 N N . HIS A 1 113 ? 10.941 20.950 -0.530 1.00 43.56 113 HIS A N 1
ATOM 878 C CA . HIS A 1 113 ? 11.593 20.776 -1.830 1.00 43.56 113 HIS A CA 1
ATOM 879 C C . HIS A 1 113 ? 13.046 20.292 -1.757 1.00 43.56 113 HIS A C 1
ATOM 881 O O . HIS A 1 113 ? 13.516 19.723 -2.739 1.00 43.56 113 HIS A O 1
ATOM 887 N N . ALA A 1 114 ? 13.734 20.452 -0.623 1.00 40.97 114 ALA A N 1
ATOM 888 C CA . ALA A 1 114 ? 15.098 19.947 -0.447 1.00 40.97 114 ALA A CA 1
ATOM 889 C C . ALA A 1 114 ? 15.151 18.436 -0.126 1.00 40.97 114 ALA A C 1
ATOM 891 O O . ALA A 1 114 ? 16.157 17.797 -0.417 1.00 40.97 114 ALA A O 1
ATOM 892 N N . ASP A 1 115 ? 14.062 17.860 0.406 1.00 50.16 115 ASP A N 1
ATOM 893 C CA . ASP A 1 115 ? 13.925 16.423 0.721 1.00 50.16 115 ASP A CA 1
ATOM 894 C C . ASP A 1 115 ? 13.066 15.653 -0.309 1.00 50.16 115 ASP A C 1
ATOM 896 O O . ASP A 1 115 ? 12.951 14.428 -0.246 1.00 50.16 115 ASP A O 1
ATOM 900 N N . LYS A 1 116 ? 12.493 16.340 -1.312 1.00 51.59 116 LYS A N 1
ATOM 901 C CA . LYS A 1 116 ? 11.692 15.723 -2.393 1.00 51.59 116 LYS A CA 1
ATOM 902 C C . LYS A 1 116 ? 12.474 14.730 -3.259 1.00 51.59 116 LYS A C 1
ATOM 904 O O . LYS A 1 116 ? 11.856 13.866 -3.870 1.00 51.59 116 LYS A O 1
ATOM 909 N N . GLU A 1 117 ? 13.804 14.821 -3.305 1.00 55.06 117 GLU A N 1
ATOM 910 C CA . GLU A 1 117 ? 14.640 13.818 -3.987 1.00 55.06 117 GLU A CA 1
ATOM 911 C C . GLU A 1 117 ? 14.816 12.524 -3.176 1.00 55.06 117 GLU A C 1
ATOM 913 O O . GLU A 1 117 ? 15.251 11.515 -3.731 1.00 55.06 117 GLU A O 1
ATOM 918 N N . ARG A 1 118 ? 14.472 12.531 -1.881 1.00 69.12 118 ARG A N 1
ATOM 919 C CA . ARG A 1 118 ? 14.624 11.382 -0.980 1.00 69.12 118 ARG A CA 1
ATOM 920 C C . ARG A 1 118 ? 13.338 10.618 -0.714 1.00 69.12 118 ARG A C 1
ATOM 922 O O . ARG A 1 118 ? 13.433 9.439 -0.413 1.00 69.12 118 ARG A O 1
ATOM 929 N N . PHE A 1 119 ? 12.185 11.277 -0.819 1.00 78.62 119 PHE A N 1
ATOM 930 C CA . PHE A 1 119 ? 10.899 10.644 -0.550 1.00 78.62 119 PHE A CA 1
ATOM 931 C C . PHE A 1 119 ? 10.541 9.636 -1.650 1.00 78.62 119 PHE A C 1
ATOM 933 O O . PHE A 1 119 ? 10.358 10.004 -2.817 1.00 78.62 119 PHE A O 1
ATOM 940 N N . ASP A 1 120 ? 10.433 8.361 -1.286 1.00 83.56 120 ASP A N 1
ATOM 941 C CA . ASP A 1 120 ? 10.167 7.274 -2.224 1.00 83.56 120 ASP A CA 1
ATOM 942 C C . ASP A 1 120 ? 8.939 6.417 -1.853 1.00 83.56 120 ASP A C 1
ATOM 944 O O . ASP A 1 120 ? 8.129 6.742 -0.980 1.00 83.56 120 ASP A O 1
ATOM 948 N N . CYS A 1 121 ? 8.734 5.327 -2.598 1.00 87.94 121 CYS A N 1
ATOM 949 C CA . CYS A 1 121 ? 7.609 4.418 -2.381 1.00 87.94 121 CYS A CA 1
ATOM 950 C C . CYS A 1 121 ? 7.615 3.743 -0.998 1.00 87.94 121 CYS A C 1
ATOM 952 O O . CYS A 1 121 ? 6.547 3.403 -0.484 1.00 87.94 121 CYS A O 1
ATOM 954 N N . LEU A 1 122 ? 8.791 3.551 -0.394 1.00 88.62 122 LEU A N 1
ATOM 955 C CA . LEU A 1 122 ? 8.927 2.944 0.921 1.00 88.62 122 LEU A CA 1
ATOM 956 C C . LEU A 1 122 ? 8.541 3.941 2.012 1.00 88.62 122 LEU A C 1
ATOM 958 O O . LEU A 1 122 ? 7.799 3.571 2.922 1.00 88.62 122 LEU A O 1
ATOM 962 N N . ASP A 1 123 ? 8.967 5.199 1.895 1.00 86.25 123 ASP A N 1
ATOM 963 C CA . ASP A 1 123 ? 8.548 6.255 2.823 1.00 86.25 123 ASP A CA 1
ATOM 964 C C . ASP A 1 123 ? 7.023 6.402 2.833 1.00 86.25 123 ASP A C 1
ATOM 966 O O . ASP A 1 123 ? 6.397 6.453 3.895 1.00 86.25 123 ASP A O 1
ATOM 970 N N . PHE A 1 124 ? 6.404 6.374 1.650 1.00 87.12 124 PHE A N 1
ATOM 971 C CA . PHE A 1 124 ? 4.950 6.380 1.508 1.00 87.12 124 PHE A CA 1
ATOM 972 C C . PHE A 1 124 ? 4.277 5.229 2.271 1.00 87.12 124 PHE A C 1
ATOM 974 O O . PHE A 1 124 ? 3.346 5.466 3.045 1.00 87.12 124 PHE A O 1
ATOM 981 N N . LEU A 1 125 ? 4.782 3.998 2.127 1.00 89.56 125 LEU A N 1
ATOM 982 C CA . LEU A 1 125 ? 4.277 2.841 2.872 1.00 89.56 125 LEU A CA 1
ATOM 983 C C . LEU A 1 125 ? 4.442 2.993 4.389 1.00 89.56 125 LEU A C 1
ATOM 985 O O . LEU A 1 125 ? 3.543 2.633 5.153 1.00 89.56 125 LEU A O 1
ATOM 989 N N . VAL A 1 126 ? 5.584 3.511 4.845 1.00 87.75 126 VAL A N 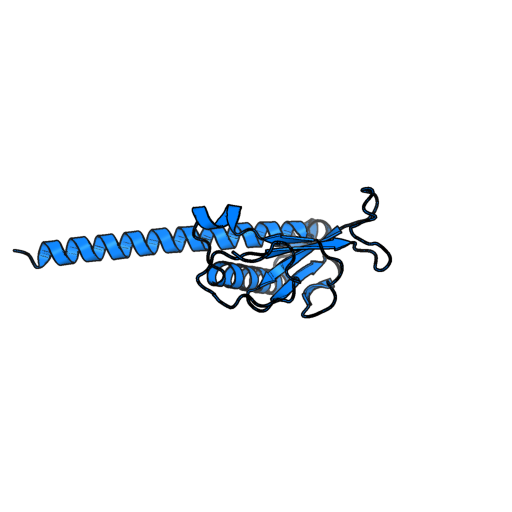1
ATOM 990 C CA . VAL A 1 126 ? 5.858 3.712 6.275 1.00 87.75 126 VAL A CA 1
ATOM 991 C C . VAL A 1 126 ? 4.876 4.715 6.880 1.00 87.75 126 VAL A C 1
ATOM 993 O O . VAL A 1 126 ? 4.341 4.469 7.969 1.00 87.75 126 VAL A O 1
ATOM 996 N N . ILE A 1 127 ? 4.582 5.813 6.178 1.00 86.88 127 ILE A N 1
ATOM 997 C CA . ILE A 1 127 ? 3.602 6.808 6.633 1.00 86.88 127 ILE A CA 1
ATOM 998 C C . ILE A 1 127 ? 2.207 6.178 6.723 1.00 86.88 127 ILE A C 1
ATOM 1000 O O . ILE A 1 127 ? 1.548 6.337 7.752 1.00 86.88 127 ILE A O 1
ATOM 1004 N N . GLN A 1 128 ? 1.783 5.404 5.722 1.00 87.81 128 GLN A N 1
ATOM 1005 C CA . GLN A 1 128 ? 0.479 4.726 5.727 1.00 87.81 128 GLN A CA 1
ATOM 1006 C C . GLN A 1 128 ? 0.331 3.747 6.888 1.00 87.81 128 GLN A C 1
ATOM 1008 O O . GLN A 1 128 ? -0.660 3.796 7.618 1.00 87.81 128 GLN A O 1
ATOM 1013 N N . CYS A 1 129 ? 1.338 2.900 7.119 1.00 86.31 129 CYS A N 1
ATOM 1014 C CA . CYS A 1 129 ? 1.371 2.007 8.276 1.00 86.31 129 CYS A CA 1
ATOM 1015 C C . CYS A 1 129 ? 1.251 2.795 9.585 1.00 86.31 129 CYS A C 1
ATOM 1017 O O . CYS A 1 129 ? 0.454 2.448 10.457 1.00 86.31 129 CYS A O 1
ATOM 1019 N N . THR A 1 130 ? 1.990 3.897 9.707 1.00 85.75 130 THR A N 1
ATOM 1020 C CA . THR A 1 130 ? 1.958 4.754 10.896 1.00 85.75 130 THR A CA 1
ATOM 1021 C C . THR A 1 130 ? 0.584 5.399 11.102 1.00 85.75 130 THR A C 1
ATOM 1023 O O . THR A 1 130 ? 0.087 5.446 12.229 1.00 85.75 130 THR A O 1
ATOM 1026 N N . GLN A 1 131 ? -0.061 5.889 10.041 1.00 85.31 131 GLN A N 1
ATOM 1027 C CA . GLN A 1 131 ? -1.407 6.460 10.117 1.00 85.31 131 GLN A CA 1
ATOM 1028 C C . GLN A 1 131 ? -2.458 5.404 10.485 1.00 85.31 131 GLN A C 1
ATOM 1030 O O . GLN A 1 131 ? -3.272 5.642 11.378 1.00 85.31 131 GLN A O 1
ATOM 1035 N N . ALA A 1 132 ? -2.400 4.214 9.882 1.00 86.19 132 ALA A N 1
ATOM 1036 C CA . ALA A 1 132 ? -3.317 3.115 10.184 1.00 86.19 132 ALA A CA 1
ATOM 1037 C C . ALA A 1 132 ? -3.279 2.722 11.671 1.00 86.19 132 ALA A C 1
ATOM 1039 O O . ALA A 1 132 ? -4.324 2.521 12.295 1.00 86.19 132 ALA A O 1
ATOM 1040 N N . LEU A 1 133 ? -2.082 2.695 12.264 1.00 84.25 133 LEU A N 1
ATOM 1041 C CA . LEU A 1 133 ? -1.898 2.454 13.697 1.00 84.25 133 LEU A CA 1
ATOM 1042 C C . LEU A 1 133 ? -2.507 3.568 14.558 1.00 84.25 133 LEU A C 1
ATOM 1044 O O . LEU A 1 133 ? -3.216 3.279 15.521 1.00 84.25 133 LEU A O 1
ATOM 1048 N N . LYS A 1 134 ? -2.321 4.840 14.178 1.00 85.56 134 LYS A N 1
ATOM 1049 C CA . LYS A 1 134 ? -2.936 5.978 14.884 1.00 85.56 134 LYS A CA 1
ATOM 1050 C C . LYS A 1 134 ? -4.465 5.893 14.903 1.00 85.56 134 LYS A C 1
ATOM 1052 O O . LYS A 1 134 ? -5.073 6.267 15.906 1.00 85.56 134 LYS A O 1
ATOM 1057 N N . PHE A 1 135 ? -5.105 5.415 13.834 1.00 81.94 135 PHE A N 1
ATOM 1058 C CA . PHE A 1 135 ? -6.562 5.228 13.826 1.00 81.94 135 PHE A CA 1
ATOM 1059 C C . PHE A 1 135 ? -7.017 4.117 14.756 1.00 81.94 135 PHE A C 1
ATOM 1061 O O . PHE A 1 135 ? -8.024 4.285 15.451 1.00 81.94 135 PHE A O 1
ATOM 1068 N N . ALA A 1 136 ? -6.280 3.009 14.801 1.00 79.12 136 ALA A N 1
ATOM 1069 C CA . ALA A 1 136 ? -6.572 1.935 15.736 1.00 79.12 136 ALA A CA 1
ATOM 1070 C C . ALA A 1 136 ? -6.470 2.427 17.188 1.00 79.12 136 ALA A C 1
ATOM 1072 O O . ALA A 1 136 ? -7.402 2.218 17.965 1.00 79.12 136 ALA A O 1
ATOM 1073 N N . ASP A 1 137 ? -5.421 3.176 17.534 1.00 76.56 137 ASP A N 1
ATOM 1074 C CA . ASP A 1 137 ? -5.250 3.738 18.879 1.00 76.56 137 ASP A CA 1
ATOM 1075 C C . ASP A 1 137 ? -6.333 4.762 19.240 1.00 76.56 137 ASP A C 1
ATOM 1077 O O . ASP A 1 137 ? -6.923 4.681 20.320 1.00 76.56 137 ASP A O 1
ATOM 1081 N N . LYS A 1 138 ? -6.675 5.685 18.330 1.00 71.50 138 LYS A N 1
ATOM 1082 C CA . LYS A 1 138 ? -7.793 6.625 18.535 1.00 71.50 138 LYS A CA 1
ATOM 1083 C C . LYS A 1 138 ? -9.110 5.888 18.760 1.00 71.50 138 LYS A C 1
ATOM 1085 O O . LYS A 1 138 ? -9.845 6.226 19.679 1.00 71.50 138 LYS A O 1
ATOM 1090 N N . THR A 1 139 ? -9.384 4.852 17.968 1.00 62.06 139 THR A N 1
ATOM 1091 C CA . THR A 1 139 ? -10.609 4.051 18.099 1.00 62.06 139 THR A CA 1
ATOM 1092 C C . THR A 1 139 ? -10.652 3.314 19.438 1.00 62.06 139 THR A C 1
ATOM 1094 O O . THR A 1 139 ? -11.707 3.265 20.067 1.00 62.06 139 THR A O 1
ATOM 1097 N N . ARG A 1 140 ? -9.514 2.794 19.922 1.00 60.06 140 ARG A N 1
ATOM 1098 C CA . ARG A 1 140 ? -9.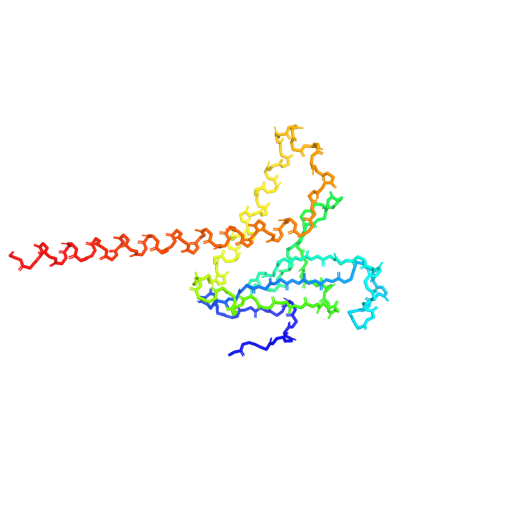409 2.186 21.261 1.00 60.06 140 ARG A CA 1
ATOM 1099 C C . ARG A 1 140 ? -9.698 3.198 22.363 1.00 60.06 140 ARG A C 1
ATOM 1101 O O . ARG A 1 140 ? -10.455 2.882 23.274 1.00 60.06 140 ARG A O 1
ATOM 1108 N N . MET A 1 141 ? -9.151 4.407 22.260 1.00 57.50 141 MET A N 1
ATOM 1109 C CA . MET A 1 141 ? -9.429 5.485 23.211 1.00 57.50 141 MET A CA 1
ATOM 1110 C C . MET A 1 141 ? -10.905 5.894 23.192 1.00 57.50 141 MET A C 1
ATOM 1112 O O . MET A 1 141 ? -11.510 6.020 24.250 1.00 57.50 141 MET A O 1
ATOM 1116 N N . SER A 1 142 ? -11.517 6.038 22.015 1.00 58.31 142 SER A N 1
ATOM 1117 C CA . SER A 1 142 ? -12.943 6.364 21.900 1.00 58.31 142 SER A CA 1
ATOM 1118 C C . SER A 1 142 ? -13.846 5.262 22.461 1.00 58.31 142 SER A C 1
ATOM 1120 O O . SER A 1 142 ? -14.799 5.575 23.163 1.00 58.31 142 SER A O 1
ATOM 1122 N N . LEU A 1 143 ? -13.539 3.983 22.216 1.00 52.41 143 LEU A N 1
ATOM 1123 C CA . LEU A 1 14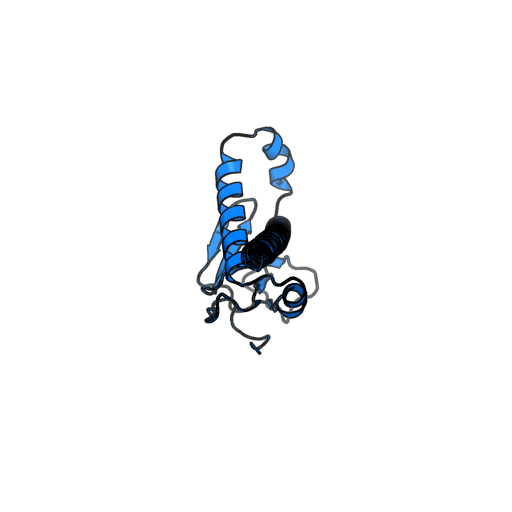3 ? -14.273 2.851 22.799 1.00 52.41 143 LEU A CA 1
ATOM 1124 C C . LEU A 1 143 ? -14.137 2.794 24.323 1.00 52.41 143 LEU A C 1
ATOM 1126 O O . LEU A 1 143 ? -15.121 2.526 25.001 1.00 52.41 143 LEU A O 1
ATOM 1130 N N . LEU A 1 144 ? -12.947 3.068 24.864 1.00 48.34 144 LEU A N 1
ATOM 1131 C CA . LEU A 1 144 ? -12.732 3.153 26.311 1.00 48.34 144 LEU A CA 1
ATOM 1132 C C . LEU A 1 144 ? -13.540 4.294 26.934 1.00 48.34 144 LEU A C 1
ATOM 1134 O O . LEU A 1 144 ? -14.148 4.095 27.978 1.00 48.34 144 LEU A O 1
ATOM 1138 N N . VAL A 1 145 ? -13.590 5.461 26.285 1.00 53.16 145 VAL A N 1
ATOM 1139 C CA . VAL A 1 145 ? -14.397 6.597 26.754 1.00 53.16 145 VAL A CA 1
ATOM 1140 C C . VAL A 1 145 ? -15.889 6.274 26.694 1.00 53.16 145 VAL A C 1
ATOM 1142 O O . VAL A 1 145 ? -16.587 6.534 27.664 1.00 53.16 145 VAL A O 1
ATOM 1145 N N . VAL A 1 146 ? -16.383 5.666 25.610 1.00 53.34 146 VAL A N 1
ATOM 1146 C CA . VAL A 1 146 ? -17.798 5.265 25.502 1.00 53.34 146 VAL A CA 1
ATOM 1147 C C . VAL A 1 146 ? -18.153 4.217 26.558 1.00 53.34 146 VAL A C 1
ATOM 1149 O O . VAL A 1 146 ? -19.153 4.374 27.245 1.00 53.34 146 VAL A O 1
ATOM 1152 N N . HIS A 1 147 ? -17.309 3.202 26.767 1.00 48.97 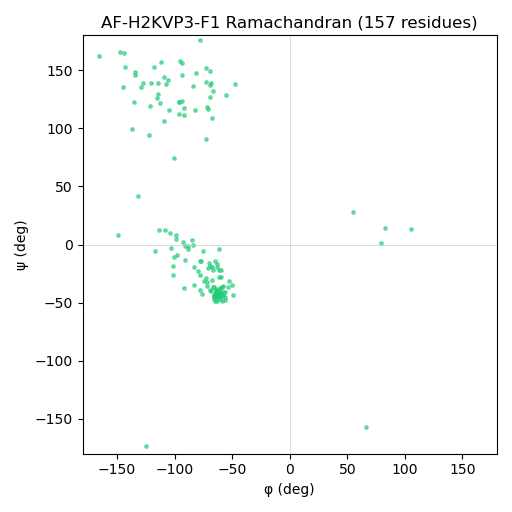147 HIS A N 1
ATOM 1153 C CA . HIS A 1 147 ? -17.544 2.205 27.812 1.00 48.97 147 HIS A CA 1
ATOM 1154 C C . HIS A 1 147 ? -17.475 2.789 29.227 1.00 48.97 147 HIS A C 1
ATOM 1156 O O . HIS A 1 147 ? -18.256 2.372 30.074 1.00 48.97 147 HIS A O 1
ATOM 1162 N N . GLN A 1 148 ? -16.581 3.745 29.492 1.00 50.16 148 GLN A N 1
ATOM 1163 C CA . GLN A 1 148 ? -16.526 4.428 30.785 1.00 50.16 148 GLN A CA 1
ATOM 1164 C C . GLN A 1 148 ? -17.794 5.261 31.019 1.00 50.16 148 GLN A C 1
ATOM 1166 O O . GLN A 1 148 ? -18.404 5.148 32.075 1.00 50.16 148 GLN A O 1
ATOM 1171 N N . VAL A 1 149 ? -18.239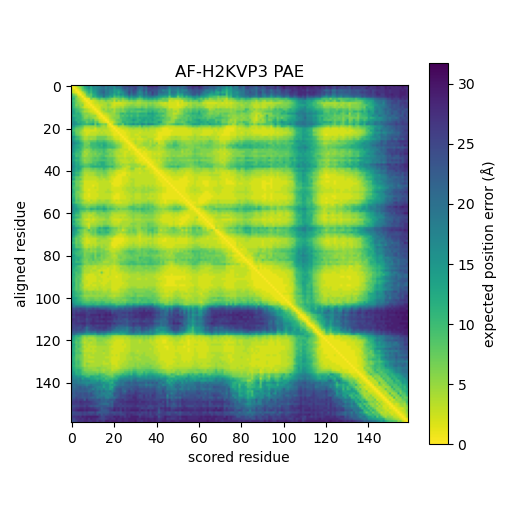 6.017 30.009 1.00 56.41 149 VAL A N 1
ATOM 1172 C CA . VAL A 1 149 ? -19.472 6.818 30.077 1.00 56.41 149 VAL A CA 1
ATOM 1173 C C . VAL A 1 149 ? -20.709 5.934 30.254 1.00 56.41 149 VAL A C 1
ATOM 1175 O O . VAL A 1 149 ? -21.572 6.274 31.055 1.00 56.41 149 VAL A O 1
ATOM 1178 N N . ASP A 1 150 ? -20.790 4.787 29.575 1.00 54.31 150 ASP A N 1
ATOM 1179 C CA . ASP A 1 150 ? -21.893 3.839 29.764 1.00 54.31 150 ASP A CA 1
ATOM 1180 C C . ASP A 1 150 ? -21.886 3.248 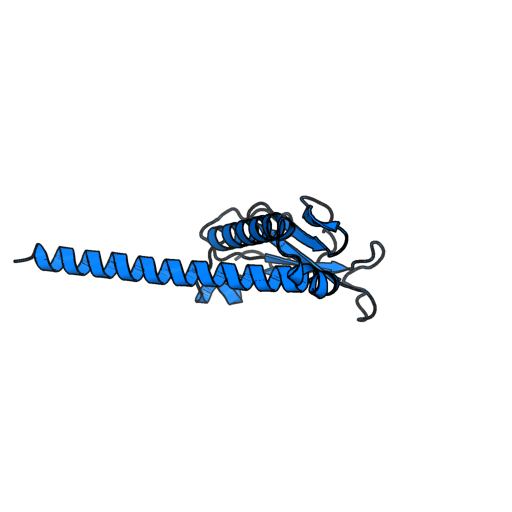31.183 1.00 54.31 150 ASP A C 1
ATOM 1182 O O . ASP A 1 150 ? -22.931 3.191 31.827 1.00 54.31 150 ASP A O 1
ATOM 1186 N N . VAL A 1 151 ? -20.725 2.845 31.712 1.00 56.38 151 VAL A N 1
ATOM 1187 C CA . VAL A 1 151 ? -20.611 2.321 33.087 1.00 56.38 151 VAL A CA 1
ATOM 1188 C C . VAL A 1 151 ? -21.023 3.373 34.121 1.00 56.38 151 VAL A C 1
ATOM 1190 O O . VAL A 1 151 ? -21.752 3.042 35.057 1.00 56.38 151 VAL A O 1
ATOM 1193 N N . ASP A 1 152 ? -20.621 4.628 33.931 1.00 52.28 152 ASP A N 1
ATOM 1194 C CA . ASP A 1 152 ? -20.973 5.729 34.830 1.00 52.28 152 ASP A CA 1
ATOM 1195 C C . ASP A 1 152 ? -22.479 6.065 34.743 1.00 52.28 152 ASP A C 1
ATOM 1197 O O . ASP A 1 152 ? -23.136 6.244 35.769 1.00 52.28 152 ASP A O 1
ATOM 1201 N N . LEU A 1 153 ? -23.076 6.026 33.544 1.00 48.31 153 LEU A N 1
ATOM 1202 C CA . LEU A 1 153 ? -24.515 6.239 33.339 1.00 48.31 153 LEU A CA 1
ATOM 1203 C C . LEU A 1 153 ? -25.373 5.115 33.954 1.00 48.31 153 LEU A C 1
ATOM 1205 O O . LEU A 1 153 ? -26.440 5.374 34.511 1.00 48.31 153 LEU A O 1
ATOM 1209 N N . PHE A 1 154 ? -24.912 3.860 33.896 1.00 47.50 154 PHE A N 1
ATOM 1210 C CA . PHE A 1 154 ? -25.579 2.731 34.557 1.00 47.50 154 PHE A CA 1
ATOM 1211 C C . PHE A 1 154 ? -25.419 2.755 36.085 1.00 47.50 154 PHE A C 1
ATOM 1213 O O . PHE A 1 154 ? -26.310 2.275 36.788 1.00 47.50 154 PHE A O 1
ATOM 1220 N N . ALA A 1 155 ? -24.332 3.327 36.611 1.00 53.81 155 ALA A N 1
ATOM 1221 C CA . ALA A 1 155 ? -24.149 3.525 38.048 1.00 53.81 155 ALA A CA 1
ATOM 1222 C C . ALA A 1 155 ? -25.062 4.633 38.611 1.00 53.81 155 ALA A C 1
ATOM 1224 O O . ALA A 1 155 ? -25.531 4.518 39.743 1.00 53.81 155 ALA A O 1
ATOM 1225 N N . GLU A 1 156 ? -25.367 5.670 37.826 1.00 48.12 156 GLU A N 1
ATOM 1226 C CA . GLU A 1 156 ? -26.266 6.761 38.233 1.00 48.12 156 GLU A CA 1
ATOM 1227 C C . GLU A 1 156 ? -27.759 6.398 38.153 1.00 48.12 156 GLU A C 1
ATOM 1229 O O . GLU A 1 156 ? -28.559 6.938 38.913 1.00 48.12 156 GLU A O 1
ATOM 1234 N N . LEU A 1 157 ? -28.150 5.452 37.292 1.00 47.88 157 LEU A N 1
ATOM 1235 C CA . LEU A 1 157 ? -29.540 4.978 37.165 1.00 47.88 157 LEU A CA 1
ATOM 1236 C C . LEU A 1 157 ? -29.890 3.810 38.109 1.00 47.88 157 LEU A C 1
ATOM 1238 O O . LEU A 1 157 ? -31.022 3.324 38.097 1.00 47.88 157 LEU A O 1
ATOM 1242 N N . GLY A 1 158 ? -28.920 3.343 38.900 1.00 50.41 158 GLY A N 1
ATOM 1243 C CA . GLY A 1 158 ? -29.051 2.230 39.845 1.00 50.41 158 GLY A CA 1
ATOM 1244 C C . GLY A 1 158 ? -29.283 2.622 41.311 1.00 50.41 158 GLY A C 1
ATOM 1245 O O . GLY A 1 158 ? -29.240 1.729 42.156 1.00 50.41 158 GLY A O 1
ATOM 1246 N N . ASN A 1 159 ? -29.515 3.906 41.617 1.00 44.22 159 ASN A N 1
ATOM 1247 C CA . ASN A 1 159 ? -29.838 4.412 42.962 1.00 44.22 159 ASN A CA 1
ATOM 1248 C C . ASN A 1 159 ? -31.214 5.081 43.016 1.00 44.22 159 ASN A C 1
ATOM 1250 O O . ASN A 1 159 ? -31.471 5.971 42.176 1.00 44.22 159 ASN A O 1
#

Nearest PDB structures (foldseek):
  3j31-assembly1_Q  TM=2.962E-01  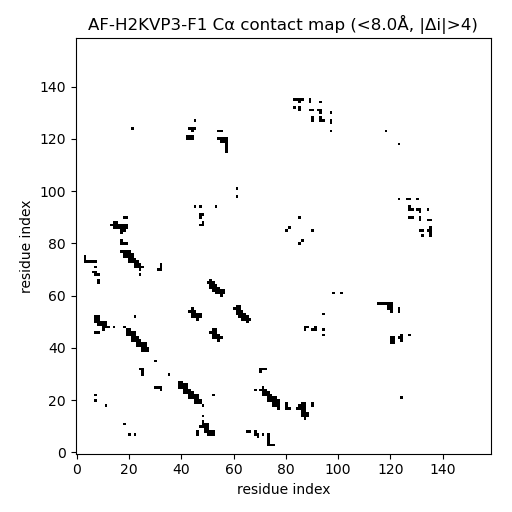e=2.917E+00  Sulfolobus turreted icosahedral virus 1
  3jb4-assembly1_C  TM=2.655E-01  e=7.383E+00  Ljungan virus 87-012

Mean predicted aligned error: 10.59 Å

Sequence (159 aa):
MASPTENVHSPILFPNSPVARIVFIPSQSNKRWSDYDGKFSIHCGAVDSLGRVHNYCGHRGLRVDEVGWADAMVINLATVLDPLKVQSRMWDTAIHECSEDLLRGHSDDPNLHADKERFDCLDFLVIQCTQALKFADKTRMSLLVVHQVDVDLFAELGN

pLDDT: mean 75.13, std 15.96, range [35.53, 93.19]

Secondary structure (DSSP, 8-state):
---TT--TTPPPS-TTS---EEEEEESSTT--GGG--S-S-EEEEEE-TTS-EEEEETTTEEEEESS--SS-EEEETHHHHTTTT--HHHHHHHHHHHHHHHHHHTTT-TTGGGTTTT--HHHHHHHHHHHHHHHHHHHHHHHHHHHHHHHHHHHHTT-

Radius of gyration: 19.22 Å; Cα contacts (8 Å, |Δi|>4): 230; chains: 1; bounding box: 50×43×61 Å

Organism: Clonorchis sinensis (NCBI:txid79923)

Solvent-accessible surface area (backbone atoms only — not comparable to full-atom values): 8891 Å² total; per-residue (Å²): 134,84,67,83,79,60,58,60,52,54,57,54,92,54,54,82,39,43,50,42,35,38,39,38,30,57,67,47,94,90,54,51,74,93,68,69,78,83,81,71,60,71,41,37,26,39,34,40,49,72,8,36,34,39,30,39,36,66,92,72,45,75,46,77,37,77,71,91,60,86,70,50,53,52,47,72,40,28,84,75,31,43,89,60,60,33,24,18,54,41,39,39,49,17,49,50,50,53,50,50,49,52,64,52,60,70,71,80,55,80,75,56,64,80,50,48,88,70,51,36,23,63,54,52,45,52,51,29,54,54,42,18,51,52,49,27,52,51,50,51,53,52,52,51,50,50,52,50,52,51,52,53,54,53,59,64,73,71,114

Foldseek 3Di:
DDDQPDQLQDAAPFQQAQWKKKKKAFPDPPDAPVRDPPPTDIFMFTRANNSWTWFQALVPGIDTHNDDQRRIRMDTCRVVCVVLSQGSNLLNVLSVVLNVVSVVVVPDDPVVVVCSVPDGRVNSVVSSVVSSSVVSVVVVVVVVVVVVVVVVVVVVVPD